Protein AF-A0A2R6ABJ8-F1 (afdb_monomer_lite)

InterPro domains:
  IPR001173 Glycosyltransferase 2-like [PF00535] (9-46)
  IPR029044 Nucleotide-diphospho-sugar transferases [G3DSA:3.90.550.10] (1-51)
  IPR029044 Nucleotide-diphospho-sugar transferases [SSF53448] (6-50)

Organism: NCBI:txid1978157

Structure (mmCIF, N/CA/C/O backbone):
data_AF-A0A2R6ABJ8-F1
#
_entry.id   AF-A0A2R6ABJ8-F1
#
loop_
_atom_site.group_PDB
_atom_site.id
_atom_site.type_symbol
_atom_site.label_atom_id
_atom_site.label_alt_id
_atom_site.label_comp_id
_atom_site.label_asym_id
_atom_site.label_entity_id
_atom_site.label_seq_id
_atom_site.pdbx_PDB_ins_code
_atom_site.Cartn_x
_atom_site.Cartn_y
_atom_site.Cartn_z
_atom_site.occupancy
_atom_site.B_iso_or_equiv
_atom_site.auth_seq_id
_atom_site.auth_comp_id
_atom_site.auth_asym_id
_atom_site.auth_atom_id
_atom_site.pdbx_PDB_model_num
ATOM 1 N N . MET A 1 1 ? -17.700 18.021 15.623 1.00 44.94 1 MET A N 1
ATOM 2 C CA . MET A 1 1 ? -17.080 17.004 14.742 1.00 44.94 1 MET A CA 1
ATOM 3 C C . MET A 1 1 ? -15.648 16.789 15.199 1.00 44.94 1 MET A C 1
ATOM 5 O O . MET A 1 1 ? -14.849 17.707 15.072 1.00 44.94 1 MET A O 1
ATOM 9 N N . GLY A 1 2 ? -15.340 15.646 15.816 1.00 55.53 2 GLY A N 1
ATOM 10 C CA . GLY A 1 2 ? -13.964 15.321 16.206 1.00 55.53 2 GLY A CA 1
ATOM 11 C C . GLY A 1 2 ? -13.128 15.021 14.963 1.00 55.53 2 GLY A C 1
ATOM 12 O O . GLY A 1 2 ? -13.593 14.302 14.081 1.00 55.53 2 GLY A O 1
ATOM 13 N N . LYS A 1 3 ? -11.923 15.593 14.862 1.00 57.75 3 LYS A N 1
ATOM 14 C CA . LYS A 1 3 ? -10.967 15.219 13.812 1.00 57.75 3 LYS A CA 1
ATOM 15 C C . LYS A 1 3 ? -10.649 13.730 13.963 1.00 57.75 3 LYS A C 1
ATOM 17 O O . LYS A 1 3 ? -10.114 13.322 14.990 1.00 57.75 3 LYS A O 1
ATOM 22 N N . HIS A 1 4 ? -10.980 12.938 12.949 1.00 65.06 4 HIS A N 1
ATOM 23 C CA . HIS A 1 4 ? -10.454 11.585 12.822 1.00 65.06 4 HIS A CA 1
ATOM 24 C C . HIS A 1 4 ? -8.977 11.695 12.449 1.00 65.06 4 HIS A C 1
ATOM 26 O O . HIS A 1 4 ? -8.643 12.065 11.327 1.00 65.06 4 HIS A O 1
ATOM 32 N N . THR A 1 5 ? -8.103 11.419 13.410 1.00 75.00 5 THR A N 1
ATOM 33 C CA . THR A 1 5 ? -6.662 11.308 13.179 1.00 75.00 5 THR A CA 1
ATOM 34 C C . THR A 1 5 ? -6.338 9.818 13.072 1.00 75.00 5 THR A C 1
ATOM 36 O O . THR A 1 5 ? -6.567 9.106 14.057 1.00 75.00 5 THR A O 1
ATOM 39 N N . PRO A 1 6 ? -5.855 9.316 11.917 1.00 76.12 6 PRO A N 1
ATOM 40 C CA . PRO A 1 6 ? -5.391 7.937 11.810 1.00 76.12 6 PRO A CA 1
ATOM 41 C C . PRO A 1 6 ? -4.343 7.675 12.890 1.00 76.12 6 PRO A C 1
ATOM 43 O O . PRO A 1 6 ? -3.465 8.505 13.125 1.00 76.12 6 PRO A O 1
ATOM 46 N N . LYS A 1 7 ? -4.441 6.537 13.577 1.00 87.06 7 LYS A N 1
ATOM 47 C CA . LYS A 1 7 ? -3.493 6.176 14.642 1.00 87.06 7 LYS A CA 1
ATOM 48 C C . LYS A 1 7 ? -2.216 5.552 14.077 1.00 87.06 7 LYS A C 1
ATOM 50 O O . LYS A 1 7 ? -1.215 5.476 14.783 1.00 87.06 7 LYS A O 1
ATOM 55 N N . LEU A 1 8 ? -2.263 5.088 12.827 1.00 92.31 8 LEU A N 1
ATOM 56 C CA . LEU A 1 8 ? -1.188 4.373 12.151 1.00 92.31 8 LEU A CA 1
ATOM 57 C C . LEU A 1 8 ? -1.097 4.804 10.682 1.00 92.31 8 LEU A C 1
ATOM 59 O O . LEU A 1 8 ? -2.096 4.786 9.965 1.00 92.31 8 LEU A O 1
ATOM 63 N N . SER A 1 9 ? 0.109 5.107 10.212 1.00 95.06 9 SER A N 1
ATOM 64 C CA . SER A 1 9 ? 0.371 5.383 8.796 1.00 95.06 9 SER A CA 1
ATOM 65 C C . SER A 1 9 ? 1.276 4.299 8.226 1.00 95.06 9 SER A C 1
ATOM 67 O O . SER A 1 9 ? 2.380 4.072 8.723 1.00 95.06 9 SER A O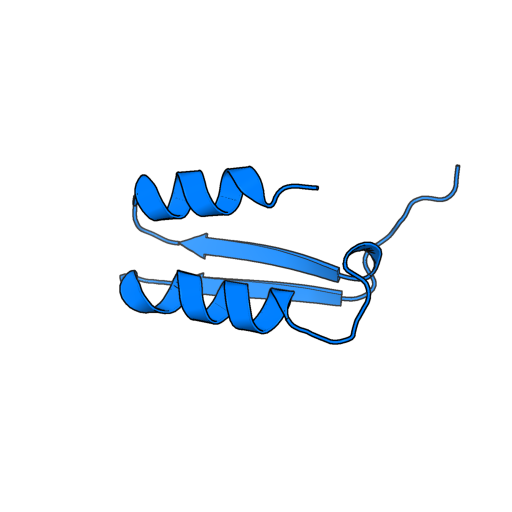 1
ATOM 69 N N . VAL A 1 10 ? 0.822 3.628 7.168 1.00 96.12 10 VAL A N 1
ATOM 70 C CA . VAL A 1 10 ? 1.612 2.626 6.448 1.00 96.12 10 VAL A CA 1
ATOM 71 C C . VAL A 1 10 ? 2.144 3.248 5.163 1.00 96.12 10 VAL A C 1
ATOM 73 O O . VAL A 1 10 ? 1.375 3.612 4.275 1.00 96.12 10 VAL A O 1
ATOM 76 N N . VAL A 1 11 ? 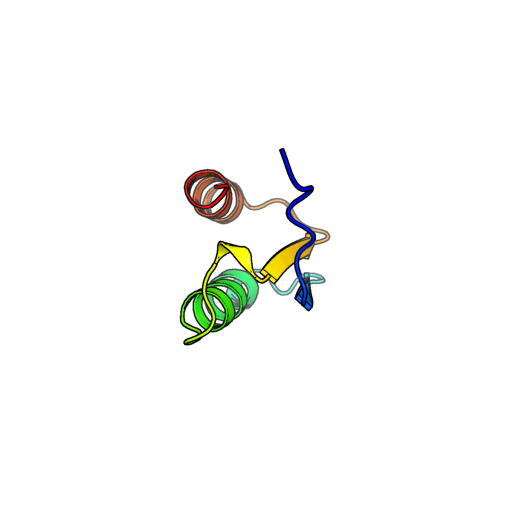3.468 3.353 5.041 1.00 97.00 11 VAL A N 1
ATOM 77 C CA . VAL A 1 11 ? 4.121 3.916 3.851 1.00 97.00 11 VAL A CA 1
ATOM 78 C C . VAL A 1 11 ? 4.736 2.795 3.018 1.00 97.00 11 VAL A C 1
ATOM 80 O O . VAL A 1 11 ? 5.649 2.104 3.463 1.00 97.00 11 VAL A O 1
ATOM 83 N N . ILE A 1 12 ? 4.250 2.627 1.788 1.00 96.44 12 ILE A N 1
ATOM 84 C CA . ILE A 1 12 ? 4.743 1.632 0.830 1.00 96.44 12 ILE A CA 1
ATOM 85 C C . ILE A 1 12 ? 5.529 2.359 -0.260 1.00 96.44 12 ILE A C 1
ATOM 87 O O . ILE A 1 12 ? 4.954 3.078 -1.078 1.00 96.44 12 ILE A O 1
ATOM 91 N N . THR A 1 13 ? 6.844 2.150 -0.307 1.00 95.88 13 THR A N 1
ATOM 92 C CA . THR A 1 13 ? 7.706 2.710 -1.354 1.00 95.88 13 THR A CA 1
ATOM 93 C C . THR A 1 13 ? 8.025 1.665 -2.423 1.00 95.88 13 THR A C 1
ATOM 95 O O . THR A 1 13 ? 8.281 0.496 -2.135 1.00 95.88 13 THR A O 1
ATOM 98 N N . ALA A 1 14 ? 8.003 2.071 -3.693 1.00 94.94 14 ALA A N 1
ATOM 99 C CA . ALA A 1 14 ? 8.279 1.180 -4.812 1.00 94.94 14 ALA A CA 1
ATOM 100 C C . ALA A 1 14 ? 9.118 1.868 -5.893 1.00 94.94 14 ALA A C 1
ATOM 102 O O . ALA A 1 14 ? 8.614 2.651 -6.699 1.00 94.94 14 ALA A O 1
ATOM 103 N N . HIS A 1 15 ? 10.400 1.507 -5.951 1.00 93.56 15 HIS A N 1
ATOM 104 C CA . HIS A 1 15 ? 11.318 1.933 -7.005 1.00 93.56 15 HIS A CA 1
ATOM 105 C C . HIS A 1 15 ? 11.470 0.827 -8.057 1.00 93.56 15 HIS A C 1
ATOM 107 O O . HIS A 1 15 ? 12.037 -0.224 -7.766 1.00 93.56 15 HIS A O 1
ATOM 113 N N . ASN A 1 16 ? 10.922 1.017 -9.261 1.00 89.12 16 ASN A N 1
ATOM 114 C CA . ASN A 1 16 ? 10.908 0.038 -10.368 1.00 89.12 16 ASN A CA 1
ATOM 115 C C . ASN A 1 16 ? 10.308 -1.357 -10.041 1.00 89.12 16 ASN A C 1
ATOM 117 O O . ASN A 1 16 ? 10.344 -2.263 -10.871 1.00 89.12 16 ASN A O 1
ATOM 121 N N . ARG A 1 17 ? 9.685 -1.545 -8.869 1.00 85.75 17 ARG A N 1
ATOM 122 C CA . ARG A 1 17 ? 9.118 -2.820 -8.380 1.00 85.75 17 ARG A CA 1
ATOM 123 C C . ARG A 1 17 ? 7.614 -2.958 -8.650 1.00 85.75 17 ARG A C 1
ATOM 125 O O . ARG A 1 17 ? 6.839 -3.297 -7.759 1.00 85.75 17 ARG A O 1
ATOM 132 N N . ARG A 1 18 ? 7.190 -2.709 -9.895 1.00 89.19 18 ARG A N 1
ATOM 133 C CA . ARG A 1 18 ? 5.763 -2.594 -10.280 1.00 89.19 18 ARG A CA 1
ATOM 134 C C . ARG A 1 18 ? 4.896 -3.775 -9.846 1.00 89.19 18 ARG A C 1
ATOM 136 O O . ARG A 1 18 ? 3.820 -3.584 -9.293 1.00 89.19 18 ARG A O 1
ATOM 143 N N . LYS A 1 19 ? 5.398 -4.993 -10.063 1.00 91.81 19 LYS A N 1
ATOM 144 C CA . LYS A 1 19 ? 4.646 -6.240 -9.862 1.00 91.81 19 LYS A CA 1
ATOM 145 C C . LYS A 1 19 ? 4.244 -6.495 -8.403 1.00 91.81 19 LYS A C 1
ATOM 147 O O . LYS A 1 19 ? 3.273 -7.201 -8.172 1.00 91.81 19 LYS A O 1
ATOM 152 N N . PHE A 1 20 ? 4.955 -5.920 -7.431 1.00 92.62 20 PHE A N 1
ATOM 153 C CA . PHE A 1 20 ? 4.756 -6.229 -6.009 1.00 92.62 20 PHE A CA 1
ATOM 154 C C . PHE A 1 20 ? 3.842 -5.244 -5.282 1.00 92.62 20 PHE A C 1
ATOM 156 O O . PHE A 1 20 ? 3.272 -5.592 -4.251 1.00 92.62 20 PHE A O 1
ATOM 163 N N . VAL A 1 21 ? 3.666 -4.030 -5.814 1.00 94.56 21 VAL A N 1
ATOM 164 C CA . VAL A 1 21 ? 2.950 -2.959 -5.100 1.00 94.56 21 VAL A CA 1
ATOM 165 C C . VAL A 1 21 ? 1.502 -3.339 -4.824 1.00 94.56 21 VAL A C 1
ATOM 167 O O . VAL A 1 21 ? 1.001 -3.090 -3.733 1.00 94.56 21 VAL A O 1
ATOM 170 N N . ARG A 1 22 ? 0.839 -3.994 -5.782 1.00 94.56 22 ARG A N 1
ATOM 171 C CA . ARG A 1 22 ? -0.540 -4.449 -5.598 1.00 94.56 22 ARG A CA 1
ATOM 172 C C . ARG A 1 22 ? -0.662 -5.441 -4.442 1.00 94.56 22 ARG A C 1
ATOM 174 O O . ARG A 1 22 ? -1.491 -5.233 -3.572 1.00 94.56 22 ARG A O 1
ATOM 181 N N . ALA A 1 23 ? 0.190 -6.465 -4.407 1.00 95.56 23 ALA A N 1
ATOM 182 C CA . ALA A 1 23 ? 0.168 -7.466 -3.342 1.00 95.56 23 ALA A CA 1
ATOM 183 C C . ALA A 1 23 ? 0.472 -6.852 -1.965 1.00 95.56 23 ALA A C 1
ATOM 185 O O . ALA A 1 23 ? -0.172 -7.206 -0.983 1.00 95.56 23 ALA A O 1
ATOM 186 N N . ALA A 1 24 ? 1.403 -5.893 -1.895 1.00 95.38 24 ALA A N 1
ATOM 187 C CA . ALA A 1 24 ? 1.705 -5.176 -0.657 1.00 95.38 24 ALA A CA 1
ATOM 188 C C . ALA A 1 24 ? 0.503 -4.355 -0.160 1.00 95.38 24 ALA A C 1
ATOM 190 O O . ALA A 1 24 ? 0.153 -4.427 1.014 1.00 95.38 24 ALA A O 1
ATOM 191 N N . VAL A 1 25 ? -0.165 -3.621 -1.055 1.00 95.19 25 VAL A N 1
ATOM 192 C CA . VAL A 1 25 ? -1.385 -2.874 -0.715 1.00 95.19 25 VAL A CA 1
ATOM 193 C C . VAL A 1 25 ? -2.497 -3.823 -0.270 1.00 95.19 25 VAL A C 1
ATOM 195 O O . VAL A 1 25 ? -3.135 -3.572 0.747 1.00 95.19 25 VAL A O 1
ATOM 198 N N . ASP A 1 26 ? -2.697 -4.936 -0.975 1.00 94.94 26 ASP A N 1
ATOM 199 C CA . ASP A 1 26 ? -3.731 -5.921 -0.641 1.00 94.94 26 ASP A CA 1
ATOM 200 C C . ASP A 1 26 ? -3.487 -6.544 0.735 1.00 94.94 26 ASP A C 1
ATOM 202 O O . ASP A 1 26 ? -4.420 -6.660 1.526 1.00 94.94 26 ASP A O 1
ATOM 206 N N . SER A 1 27 ? -2.225 -6.841 1.055 1.00 95.56 27 SER A N 1
ATOM 207 C CA . SER A 1 27 ? -1.820 -7.337 2.370 1.00 95.56 27 SER A CA 1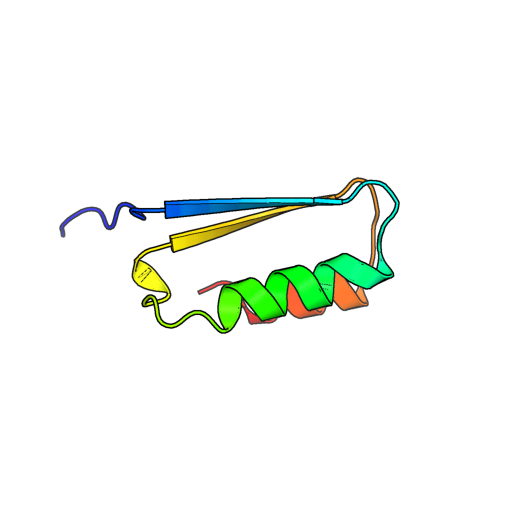
ATOM 208 C C . SER A 1 27 ? -2.125 -6.348 3.494 1.00 95.56 27 SER A C 1
ATOM 210 O O . SER A 1 27 ? -2.491 -6.770 4.586 1.00 95.56 27 SER A O 1
ATOM 212 N N . VAL A 1 28 ? -1.957 -5.042 3.274 1.00 94.69 28 VAL A N 1
ATOM 213 C CA . VAL A 1 28 ? -2.257 -4.025 4.299 1.00 94.69 28 VAL A CA 1
ATOM 214 C C . VAL A 1 28 ? -3.767 -3.822 4.437 1.00 94.69 28 VAL A C 1
ATOM 216 O O . VAL A 1 28 ? -4.281 -3.677 5.541 1.00 94.69 28 VAL A O 1
ATOM 219 N N . LEU A 1 29 ? -4.505 -3.881 3.330 1.00 92.56 29 LEU A N 1
ATOM 220 C CA . LEU A 1 29 ? -5.960 -3.726 3.343 1.00 92.56 29 LEU A CA 1
ATOM 221 C C . LEU A 1 29 ? -6.710 -4.939 3.910 1.00 92.56 29 LEU A C 1
ATOM 223 O O . LEU A 1 29 ? -7.896 -4.811 4.220 1.00 92.56 29 LEU A O 1
ATOM 227 N N . SER A 1 30 ? -6.050 -6.095 4.032 1.00 94.19 30 SER A N 1
ATOM 228 C CA . SER A 1 30 ? -6.603 -7.317 4.624 1.00 94.19 30 SER A CA 1
ATOM 229 C C . SER A 1 30 ? -6.334 -7.458 6.127 1.00 94.19 30 SER A C 1
ATOM 231 O O . SER A 1 30 ? -6.583 -8.524 6.685 1.00 94.19 30 SER A O 1
ATOM 233 N N . GLN A 1 31 ? -5.781 -6.434 6.783 1.00 92.38 31 GLN A N 1
ATOM 234 C CA . GLN A 1 31 ? -5.531 -6.468 8.226 1.00 92.38 31 GLN A CA 1
ATOM 235 C C . GLN A 1 31 ? -6.837 -6.401 9.031 1.00 92.38 31 GLN A C 1
ATOM 237 O O . GLN A 1 31 ? -7.852 -5.896 8.555 1.00 92.38 31 GLN A O 1
ATOM 242 N N . SER A 1 32 ? -6.801 -6.892 10.273 1.00 93.75 32 SER A N 1
ATOM 243 C CA . SER A 1 32 ? -7.952 -6.898 11.191 1.00 93.75 32 SER A CA 1
ATOM 244 C C . SER A 1 32 ? -8.300 -5.519 11.763 1.00 93.75 32 SER A C 1
ATOM 246 O O . SER A 1 32 ? -9.377 -5.347 12.331 1.00 93.75 32 SER A O 1
ATOM 248 N N . LEU A 1 33 ? -7.405 -4.538 11.619 1.00 91.38 33 LEU A N 1
ATOM 249 C CA . LEU A 1 33 ? -7.630 -3.164 12.056 1.00 91.38 33 LEU A CA 1
ATOM 250 C C . LEU A 1 33 ? -8.680 -2.478 11.169 1.00 91.38 33 LEU A C 1
ATOM 252 O O . LEU A 1 33 ? -8.677 -2.632 9.944 1.00 91.38 33 LEU A O 1
ATOM 256 N N . ALA A 1 34 ? -9.564 -1.681 11.773 1.00 90.31 34 AL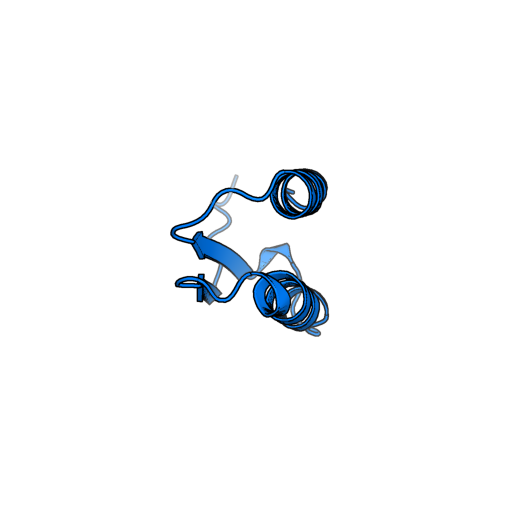A A N 1
ATOM 257 C CA . ALA A 1 34 ? -10.573 -0.943 11.024 1.00 90.31 34 ALA A CA 1
ATOM 258 C C . ALA A 1 34 ? -9.920 0.071 10.068 1.00 90.31 34 ALA A C 1
ATOM 260 O O . ALA A 1 34 ? -8.984 0.779 10.435 1.00 90.31 34 ALA A O 1
ATOM 261 N N . ARG A 1 35 ? -10.449 0.191 8.841 1.00 87.94 35 ARG A N 1
ATOM 262 C CA . ARG A 1 35 ? -9.895 1.086 7.800 1.00 87.94 35 ARG A CA 1
ATOM 263 C C . ARG A 1 35 ? -9.842 2.556 8.209 1.00 87.94 35 ARG A C 1
ATOM 265 O O . ARG A 1 35 ? -9.006 3.287 7.711 1.00 87.94 35 ARG A O 1
ATOM 272 N N . SER A 1 36 ? -10.718 2.985 9.112 1.00 88.69 36 SER A N 1
ATOM 273 C CA . SER A 1 36 ? -10.728 4.350 9.645 1.00 88.69 36 SER A CA 1
ATOM 274 C C . SER A 1 36 ? -9.587 4.638 10.626 1.00 88.69 36 SER A C 1
ATOM 276 O O . SER A 1 36 ? -9.410 5.784 11.029 1.00 88.69 36 SER A O 1
ATOM 278 N N . GLU A 1 37 ? -8.859 3.615 11.077 1.00 91.00 37 GLU A N 1
ATOM 279 C CA . GLU A 1 37 ? -7.786 3.764 12.064 1.00 91.00 37 GLU A CA 1
ATOM 280 C C . GLU A 1 37 ? -6.396 3.882 11.439 1.00 91.00 37 GLU A C 1
ATOM 282 O O . GLU A 1 37 ? -5.449 4.221 12.154 1.00 91.00 37 GLU A O 1
ATOM 287 N N . TYR A 1 38 ? -6.263 3.648 10.131 1.00 92.75 38 TYR A N 1
ATOM 288 C CA . TYR A 1 38 ? -4.985 3.750 9.442 1.00 92.75 38 TYR A CA 1
ATOM 289 C C . TYR A 1 38 ? -5.102 4.340 8.040 1.00 92.75 38 TYR A C 1
ATOM 291 O O . TYR A 1 38 ? -6.130 4.237 7.378 1.00 92.75 38 TYR A O 1
ATOM 299 N N . GLU A 1 39 ? -4.005 4.927 7.574 1.00 93.25 39 GLU A N 1
ATOM 300 C CA . GLU A 1 39 ? -3.842 5.364 6.190 1.00 93.25 39 GLU A CA 1
ATOM 301 C C . GLU A 1 39 ? -2.762 4.540 5.482 1.00 93.25 39 GLU A C 1
ATOM 303 O O . GLU A 1 39 ? -1.830 4.025 6.107 1.00 93.25 39 GLU A O 1
ATOM 308 N N . VAL A 1 40 ? -2.881 4.426 4.159 1.00 94.50 40 VAL A N 1
ATOM 309 C CA . VAL A 1 40 ? -1.885 3.761 3.313 1.00 94.50 40 VAL A CA 1
ATOM 310 C C . VAL A 1 40 ? -1.401 4.744 2.260 1.00 94.50 40 VAL A C 1
ATOM 312 O O . VAL A 1 40 ? -2.160 5.152 1.382 1.00 94.50 40 VAL A O 1
ATOM 315 N N . ILE A 1 41 ? -0.121 5.097 2.325 1.00 95.06 41 ILE A N 1
ATOM 316 C CA . ILE A 1 41 ? 0.519 6.036 1.405 1.00 95.06 41 ILE A CA 1
ATOM 317 C C . ILE A 1 41 ? 1.451 5.247 0.491 1.00 95.06 41 ILE A C 1
ATOM 319 O O . ILE A 1 41 ? 2.414 4.629 0.944 1.00 95.06 41 ILE A O 1
ATOM 323 N N . VAL A 1 42 ? 1.181 5.275 -0.814 1.00 95.19 42 VAL A N 1
ATOM 324 C CA . VAL A 1 42 ? 1.998 4.580 -1.818 1.00 95.19 42 VAL A CA 1
ATOM 325 C C . VAL A 1 42 ? 2.858 5.588 -2.572 1.00 95.19 42 VAL A C 1
ATOM 327 O O . VAL A 1 42 ? 2.342 6.426 -3.309 1.00 95.19 42 VAL A O 1
ATOM 330 N N . VAL A 1 43 ? 4.180 5.472 -2.442 1.00 95.44 43 VAL A N 1
ATOM 331 C CA . VAL A 1 43 ? 5.155 6.312 -3.152 1.00 95.44 43 VAL A CA 1
ATOM 332 C C . VAL A 1 43 ? 5.858 5.474 -4.213 1.00 95.44 43 VAL A C 1
ATOM 334 O O . VAL A 1 43 ? 6.558 4.510 -3.904 1.00 95.44 43 VAL A O 1
ATOM 337 N N . LYS A 1 44 ? 5.688 5.835 -5.487 1.00 94.94 44 LYS A N 1
ATOM 338 C CA . LYS A 1 44 ? 6.263 5.102 -6.623 1.00 94.94 44 LYS A CA 1
ATOM 339 C C . LYS A 1 44 ? 6.901 6.035 -7.641 1.00 94.94 44 LYS A C 1
ATOM 341 O O . LYS A 1 44 ? 6.379 7.114 -7.904 1.00 94.94 44 LYS A O 1
ATOM 346 N N . ASN A 1 45 ? 7.983 5.582 -8.273 1.00 95.62 45 ASN A N 1
ATOM 347 C CA . ASN A 1 45 ? 8.690 6.337 -9.317 1.00 95.62 45 ASN A CA 1
ATOM 348 C C . ASN A 1 45 ? 8.264 5.952 -10.750 1.00 95.62 45 ASN A C 1
ATOM 350 O O . ASN A 1 45 ? 8.966 6.252 -11.712 1.00 95.62 45 ASN A O 1
ATOM 354 N N . PHE A 1 46 ? 7.139 5.252 -10.911 1.00 94.56 46 PHE A N 1
ATOM 355 C CA . PHE A 1 46 ? 6.672 4.763 -12.206 1.00 94.56 46 PHE A CA 1
ATOM 356 C C . PHE A 1 46 ? 5.173 4.994 -12.414 1.00 94.56 46 PHE A C 1
ATOM 358 O O . PHE A 1 46 ? 4.371 4.993 -11.476 1.00 94.56 46 PHE A O 1
ATOM 365 N N . ARG A 1 47 ? 4.778 5.133 -13.683 1.00 92.62 47 ARG A N 1
ATOM 366 C CA . ARG A 1 47 ? 3.372 5.186 -14.108 1.00 92.62 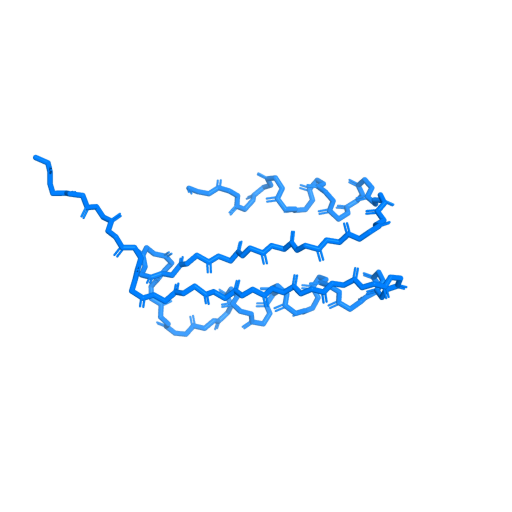47 ARG A CA 1
ATOM 367 C C . ARG A 1 47 ? 2.868 3.794 -14.458 1.00 92.62 47 ARG A C 1
ATOM 369 O O . ARG A 1 47 ? 3.556 3.060 -15.167 1.00 92.62 47 ARG A O 1
ATOM 376 N N . ASP A 1 48 ? 1.679 3.452 -13.983 1.00 94.50 48 ASP A N 1
ATOM 377 C CA . ASP A 1 48 ? 1.008 2.192 -14.297 1.00 94.50 48 ASP A CA 1
ATOM 378 C C . ASP A 1 48 ? -0.502 2.418 -14.204 1.00 94.50 48 ASP A C 1
ATOM 380 O O . ASP A 1 48 ? -1.076 2.404 -13.122 1.00 94.50 48 ASP A O 1
ATOM 384 N N . GLN A 1 49 ? -1.151 2.642 -15.348 1.00 94.38 49 GLN A N 1
ATOM 385 C CA . GLN A 1 49 ? -2.570 3.013 -15.393 1.00 94.38 49 GLN A CA 1
ATOM 386 C C . GLN A 1 49 ? -3.501 1.942 -14.813 1.00 94.38 49 GLN A C 1
ATOM 388 O O . GLN A 1 49 ? -4.605 2.258 -14.367 1.00 94.38 49 GLN A O 1
ATOM 393 N N . ASN A 1 50 ? -3.105 0.669 -14.849 1.00 94.00 50 AS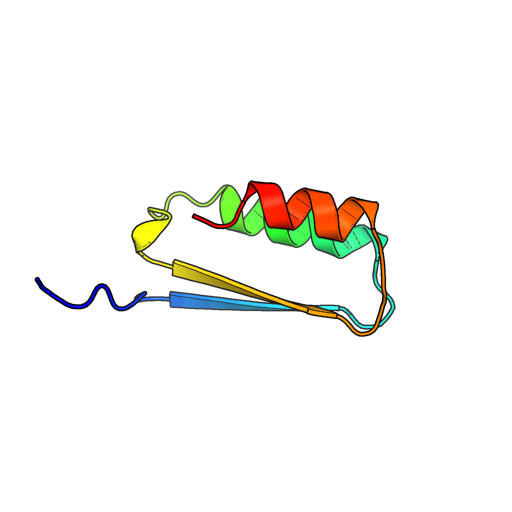N A N 1
ATOM 394 C CA . ASN A 1 50 ? -3.911 -0.406 -14.279 1.00 94.00 50 ASN A CA 1
ATOM 395 C C . ASN A 1 50 ? -3.847 -0.354 -12.756 1.00 94.00 50 ASN A C 1
ATOM 397 O O . ASN A 1 50 ? -4.878 -0.446 -12.090 1.00 94.00 50 ASN A O 1
ATOM 401 N N . LEU A 1 51 ? -2.645 -0.150 -12.220 1.00 92.75 51 LEU A N 1
ATOM 402 C CA . LEU A 1 51 ? -2.423 0.029 -10.794 1.00 92.75 51 LEU A CA 1
ATOM 403 C C . LEU A 1 51 ? -3.057 1.332 -10.274 1.00 92.75 51 LEU A C 1
ATOM 405 O O . LEU A 1 51 ? -3.705 1.331 -9.233 1.00 92.75 51 LEU A O 1
ATOM 409 N N . ASP A 1 52 ? -2.948 2.422 -11.027 1.00 92.31 52 ASP A N 1
ATOM 410 C CA . ASP A 1 52 ? -3.506 3.724 -10.653 1.00 92.31 52 ASP A CA 1
ATOM 411 C C . ASP A 1 52 ? -5.047 3.664 -10.596 1.00 92.31 52 ASP A C 1
ATOM 413 O O . ASP A 1 52 ? -5.659 4.092 -9.616 1.00 92.31 52 ASP A O 1
ATOM 417 N N . ARG A 1 53 ? -5.691 3.021 -11.585 1.00 93.88 53 ARG A N 1
ATOM 418 C CA . ARG A 1 53 ? -7.142 2.745 -11.555 1.00 93.88 53 ARG A CA 1
ATOM 419 C C . ARG A 1 53 ? -7.542 1.822 -10.407 1.00 93.88 53 ARG A C 1
ATOM 421 O O . ARG A 1 53 ? -8.636 1.960 -9.864 1.00 93.88 53 ARG A O 1
ATOM 428 N N . TYR A 1 54 ? -6.687 0.863 -10.058 1.00 92.56 54 TYR A N 1
ATOM 429 C CA . TYR A 1 54 ? -6.919 -0.027 -8.926 1.00 92.56 54 TYR A CA 1
ATOM 430 C C . TYR A 1 54 ? -6.946 0.737 -7.595 1.00 92.56 54 TYR A C 1
ATOM 432 O O . TYR A 1 54 ? -7.835 0.492 -6.778 1.00 92.56 54 TYR A O 1
ATOM 440 N N . PHE A 1 55 ? -6.023 1.684 -7.404 1.00 90.88 55 PHE A N 1
ATOM 441 C CA . PHE A 1 55 ? -5.962 2.521 -6.204 1.00 90.88 55 PHE A CA 1
ATOM 442 C C . PHE A 1 55 ? -7.110 3.526 -6.118 1.00 90.88 55 PHE A C 1
ATOM 444 O O . PHE A 1 55 ? -7.686 3.674 -5.047 1.00 90.88 55 PHE A O 1
ATOM 451 N N . ALA A 1 56 ? -7.517 4.138 -7.234 1.00 89.62 56 ALA A N 1
ATOM 452 C CA . ALA A 1 56 ? -8.625 5.099 -7.248 1.00 89.62 56 ALA A CA 1
ATOM 453 C C . ALA A 1 56 ? -9.953 4.505 -6.738 1.00 89.62 56 ALA A C 1
ATOM 455 O O . ALA A 1 56 ? -10.748 5.195 -6.112 1.00 89.62 56 ALA A O 1
ATOM 456 N N . LYS A 1 57 ? -10.185 3.201 -6.945 1.00 87.81 57 LYS A N 1
ATOM 457 C CA . LYS A 1 57 ? -11.367 2.488 -6.421 1.00 87.81 57 LYS A CA 1
ATOM 458 C C . LYS A 1 57 ? -11.328 2.238 -4.905 1.00 87.81 57 LYS A C 1
ATOM 460 O O . LYS A 1 57 ? -12.253 1.634 -4.369 1.00 87.81 57 LYS A O 1
ATOM 465 N N . LYS A 1 58 ? -10.227 2.582 -4.235 1.00 79.94 58 LYS A N 1
ATOM 466 C CA . LYS A 1 58 ? -9.955 2.281 -2.821 1.00 79.94 58 LYS A CA 1
ATOM 467 C C . LYS A 1 58 ? -9.711 3.525 -1.973 1.00 79.94 58 LYS A C 1
ATOM 469 O O . LYS A 1 58 ? -9.385 3.385 -0.800 1.00 79.94 58 LYS A O 1
ATOM 474 N N . THR A 1 59 ? -9.863 4.710 -2.551 1.00 70.56 59 THR A N 1
ATOM 475 C CA . THR A 1 59 ? -9.896 5.963 -1.803 1.00 70.56 59 THR A CA 1
ATOM 476 C C . THR A 1 59 ? -11.271 6.066 -1.135 1.00 70.56 59 THR A C 1
ATOM 478 O O . THR A 1 59 ? -12.276 6.128 -1.842 1.00 70.56 59 THR A O 1
ATOM 481 N N . TYR A 1 60 ? -11.304 6.000 0.199 1.00 57.09 60 TYR A N 1
ATOM 482 C CA . TYR A 1 60 ? -12.494 6.178 1.042 1.00 57.09 60 TYR A CA 1
ATOM 483 C C . TYR A 1 60 ? -12.316 7.414 1.917 1.00 57.09 60 TYR A C 1
ATOM 485 O O . TYR A 1 60 ? -11.150 7.682 2.286 1.00 57.09 60 TYR A O 1
#

Secondary structure (DSSP, 8-state):
------SEEEEEEESS-HHHHHHHHHHHHTSSS-GGGEEEEEEESS--HHHHHHHHTT--

Foldseek 3Di:
DDDLDAQEEAEAEDEPNVVCPVVVVVVVVPDPDDPSNYYYHYHYPDDDPVVVVVVVVVDD

Sequence (60 aa):
MGKHTPKLSVVITAHNRRKFVRAAVDSVLSQSLARSEYEVIVVKNFRDQNLDRYFAKKTY

Radius of gyration: 12.59 Å; chains: 1; bounding box: 28×24×32 Å

pLDDT: mean 88.8, std 11.26, range [44.94, 97.0]